Protein AF-A0A7T0KH48-F1 (afdb_monomer)

Radius of gyration: 14.58 Å; Cα contacts (8 Å, |Δi|>4): 251; chains: 1; bounding box: 39×32×38 Å

Nearest PDB structures (foldseek):
  9bln-assembly1_U  TM=6.877E-01  e=5.814E-01  Homo sapiens
  3ogd-assembly1_A  TM=6.065E-01  e=1.983E+00  Escherichia coli K-12
  3oh6-assembly1_A  TM=6.089E-01  e=3.046E+00  Escherichia coli K-12
  4bp9-assembly6_F  TM=4.667E-01  e=2.242E+00  Trypanosoma brucei
  8fr7-assembly1_B  TM=3.373E-01  e=5.291E+00  Human coronavirus NL63

Mean predicted aligned error: 4.51 Å

InterPro domains:
  IPR029501 Bacterial EndoU nuclease [PF14436] (37-126)

Organism: NCBI:txid2709394

Structure (mmCIF, N/CA/C/O backbone):
data_AF-A0A7T0KH48-F1
#
_entry.id   AF-A0A7T0KH48-F1
#
loop_
_atom_site.group_PDB
_atom_site.id
_atom_site.type_symbol
_atom_site.label_atom_id
_atom_site.label_alt_id
_atom_site.label_comp_id
_atom_site.label_asym_id
_atom_site.label_entity_id
_atom_site.label_seq_id
_atom_site.pdbx_PDB_ins_code
_atom_site.Cartn_x
_atom_site.Cartn_y
_atom_site.Cartn_z
_atom_site.occupancy
_atom_site.B_iso_or_equiv
_atom_site.auth_seq_id
_atom_site.auth_comp_id
_atom_site.auth_asym_id
_atom_site.auth_atom_id
_atom_site.pdbx_PDB_model_num
ATOM 1 N N . MET A 1 1 ? 7.699 -14.184 7.022 1.00 70.94 1 MET A N 1
ATOM 2 C CA . MET A 1 1 ? 7.975 -13.265 5.901 1.00 70.94 1 MET A CA 1
ATOM 3 C C . MET A 1 1 ? 6.660 -12.992 5.192 1.00 70.94 1 MET A C 1
ATOM 5 O O . MET A 1 1 ? 5.878 -13.929 5.120 1.00 70.94 1 MET A O 1
ATOM 9 N N . PRO A 1 2 ? 6.383 -11.754 4.750 1.00 86.38 2 PRO A N 1
ATOM 10 C CA . PRO A 1 2 ? 5.190 -11.443 3.970 1.00 86.38 2 PRO A CA 1
ATOM 11 C C . PRO A 1 2 ? 5.234 -12.161 2.618 1.00 86.38 2 PRO A C 1
ATOM 13 O O . PRO A 1 2 ? 6.210 -12.034 1.877 1.00 86.38 2 PRO A O 1
ATOM 16 N N . GLU A 1 3 ? 4.170 -12.892 2.313 1.00 91.75 3 GLU A N 1
ATOM 17 C CA . GLU A 1 3 ? 3.976 -13.641 1.074 1.00 91.75 3 GLU A CA 1
ATOM 18 C C . GLU A 1 3 ? 2.523 -13.484 0.632 1.00 91.75 3 GLU A C 1
ATOM 20 O O . GLU A 1 3 ? 1.636 -13.327 1.470 1.00 91.75 3 GLU A O 1
ATOM 25 N N . TYR A 1 4 ? 2.302 -13.503 -0.679 1.00 93.19 4 TYR A N 1
ATOM 26 C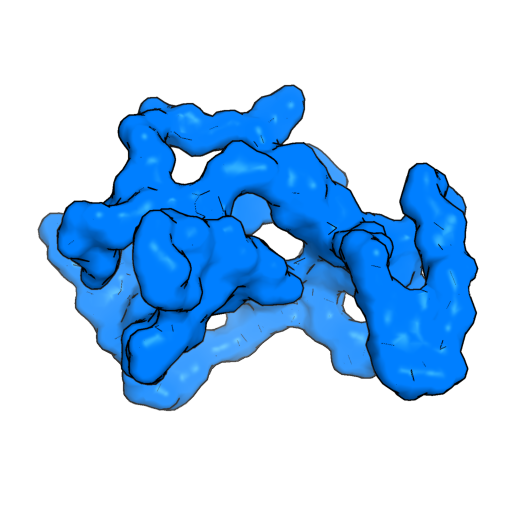 CA . TYR A 1 4 ? 0.962 -13.554 -1.251 1.00 93.19 4 TYR A CA 1
ATOM 27 C C . TYR A 1 4 ? 0.358 -14.945 -1.043 1.00 93.19 4 TYR A C 1
ATOM 29 O O . TYR A 1 4 ? 1.058 -15.947 -1.195 1.00 93.19 4 TYR A O 1
ATOM 37 N N . ALA A 1 5 ? -0.933 -15.010 -0.727 1.00 91.56 5 ALA A N 1
ATOM 38 C CA . ALA A 1 5 ? -1.682 -16.264 -0.734 1.00 91.56 5 ALA A CA 1
ATOM 39 C C . ALA A 1 5 ? -2.039 -16.717 -2.163 1.00 91.56 5 ALA A C 1
ATOM 41 O O . ALA A 1 5 ? -2.197 -17.913 -2.415 1.00 91.56 5 ALA A O 1
ATOM 42 N N . GLY A 1 6 ? -2.197 -15.765 -3.087 1.00 89.88 6 GLY A N 1
ATOM 43 C CA . GLY A 1 6 ? -2.491 -15.995 -4.497 1.00 89.88 6 GLY A CA 1
ATOM 44 C C . GLY A 1 6 ? -1.248 -16.193 -5.369 1.00 89.88 6 GLY A C 1
ATOM 45 O O . GLY A 1 6 ? -0.132 -16.403 -4.903 1.00 89.88 6 GLY A O 1
ATOM 46 N N . ASP A 1 7 ? -1.439 -16.090 -6.683 1.00 90.81 7 ASP A N 1
ATOM 47 C CA . ASP A 1 7 ? -0.383 -16.271 -7.691 1.00 90.81 7 ASP A CA 1
ATOM 48 C C . ASP A 1 7 ? 0.490 -15.018 -7.920 1.00 90.81 7 ASP A C 1
ATOM 50 O O . ASP A 1 7 ? 1.370 -15.003 -8.785 1.00 90.81 7 ASP A O 1
ATOM 54 N N . GLY A 1 8 ? 0.257 -13.955 -7.144 1.00 91.94 8 GLY A N 1
ATOM 55 C CA . GLY A 1 8 ? 0.950 -12.676 -7.277 1.00 91.94 8 GLY A CA 1
ATOM 56 C C . GLY A 1 8 ? 0.489 -11.834 -8.471 1.00 91.94 8 GLY A C 1
ATOM 57 O O . GLY A 1 8 ? 1.238 -10.953 -8.907 1.00 91.94 8 GLY A O 1
ATOM 58 N N . THR A 1 9 ? -0.709 -12.078 -9.008 1.00 94.06 9 THR A N 1
ATOM 59 C CA . THR A 1 9 ? -1.356 -11.229 -10.020 1.00 94.06 9 THR A CA 1
ATOM 60 C C . THR A 1 9 ? -2.473 -10.374 -9.422 1.00 94.06 9 THR A C 1
ATOM 62 O O . THR A 1 9 ? -3.047 -10.689 -8.381 1.00 94.06 9 THR A O 1
ATOM 65 N N . SER A 1 10 ? -2.748 -9.224 -10.042 1.00 93.75 10 SER A N 1
ATOM 66 C CA . SER A 1 10 ? -3.768 -8.301 -9.549 1.00 93.75 10 SER A CA 1
ATOM 67 C C . SER A 1 10 ? -5.177 -8.759 -9.928 1.00 93.75 10 SER A C 1
ATOM 69 O O . SER A 1 10 ? -5.466 -8.987 -11.102 1.00 93.75 10 SER A O 1
ATOM 71 N N . LYS A 1 11 ? -6.088 -8.782 -8.947 1.00 94.94 11 LYS A N 1
ATOM 72 C CA . LYS A 1 11 ? -7.521 -9.044 -9.176 1.00 94.94 11 LYS A CA 1
ATOM 73 C C . LYS A 1 11 ? -8.251 -7.907 -9.895 1.00 94.94 11 LYS A C 1
ATOM 75 O O . LYS A 1 11 ? -9.142 -8.147 -10.701 1.00 94.94 11 LYS A O 1
ATOM 80 N N . VAL A 1 12 ? -7.847 -6.664 -9.634 1.00 95.81 12 VAL A N 1
ATOM 81 C CA . VAL A 1 12 ? -8.478 -5.450 -10.193 1.00 95.81 12 VAL A CA 1
ATOM 82 C C . VAL A 1 12 ? -7.822 -4.959 -11.483 1.00 95.81 12 VAL A C 1
ATOM 84 O O . VAL A 1 12 ? -8.417 -4.168 -12.213 1.00 95.81 12 VAL A O 1
ATOM 87 N N . PHE A 1 13 ? -6.615 -5.441 -11.793 1.00 93.69 13 PHE A N 1
ATOM 88 C CA . PHE A 1 13 ? -5.910 -5.163 -13.046 1.00 93.69 13 PHE A CA 1
ATOM 89 C C . PHE A 1 13 ? -5.518 -6.486 -13.722 1.00 93.69 13 PHE A C 1
ATOM 91 O O . PHE A 1 13 ? -4.381 -6.940 -13.572 1.00 93.69 13 PHE A O 1
ATOM 98 N N . PRO A 1 14 ? -6.451 -7.133 -14.447 1.00 88.88 14 PRO A N 1
ATOM 99 C CA . PRO A 1 14 ? -6.237 -8.471 -14.986 1.00 88.88 14 PRO A CA 1
ATOM 100 C C . PRO A 1 14 ? -4.966 -8.581 -15.835 1.00 88.88 14 PRO A C 1
ATOM 102 O O . PRO A 1 14 ? -4.739 -7.789 -16.751 1.00 88.88 14 PRO A O 1
ATOM 105 N N . GLY A 1 15 ? -4.140 -9.585 -15.532 1.00 89.69 15 GLY A N 1
ATOM 106 C CA . GLY A 1 15 ? -2.871 -9.843 -16.221 1.00 89.69 15 GLY A CA 1
ATOM 107 C C . GLY A 1 15 ? -1.695 -8.975 -15.761 1.00 89.69 15 GLY A C 1
ATOM 108 O O . GLY A 1 15 ? -0.569 -9.205 -16.204 1.00 89.69 15 GLY A O 1
ATOM 109 N N . GLU A 1 16 ? -1.910 -8.007 -14.864 1.00 93.00 16 GLU A N 1
ATOM 110 C CA . GLU A 1 16 ? -0.819 -7.233 -14.277 1.00 93.00 16 GLU A CA 1
ATOM 111 C C . GLU A 1 16 ? -0.235 -7.946 -13.042 1.00 93.00 16 GLU A C 1
ATOM 113 O O . GLU A 1 16 ? -0.982 -8.380 -12.160 1.00 93.00 16 GLU A O 1
ATOM 118 N N . PRO A 1 17 ? 1.102 -8.066 -12.935 1.00 94.25 17 PRO A N 1
ATOM 119 C CA . PRO A 1 17 ? 1.736 -8.614 -11.743 1.00 94.25 17 PRO A CA 1
ATOM 120 C C . PRO A 1 17 ? 1.660 -7.637 -10.561 1.00 94.25 17 PRO A C 1
ATOM 122 O O . PRO A 1 17 ? 1.691 -6.417 -10.733 1.00 94.25 17 PRO A O 1
ATOM 125 N N . LEU A 1 18 ? 1.650 -8.178 -9.346 1.00 95.44 18 LEU A N 1
ATOM 126 C CA . LEU A 1 18 ? 1.824 -7.425 -8.105 1.00 95.44 18 LEU A CA 1
ATOM 127 C C . LEU A 1 18 ? 3.320 -7.223 -7.772 1.00 95.44 18 LEU A C 1
ATOM 129 O O . LEU A 1 18 ? 4.196 -7.885 -8.348 1.00 95.44 18 LEU A O 1
ATOM 133 N N . PRO A 1 19 ? 3.667 -6.304 -6.845 1.00 94.69 19 PRO A N 1
ATOM 134 C CA . PRO A 1 19 ? 5.041 -6.152 -6.369 1.00 94.69 19 PRO A CA 1
ATOM 135 C C . PRO A 1 19 ? 5.599 -7.471 -5.813 1.00 94.69 19 PRO A C 1
ATOM 137 O O . PRO A 1 19 ? 5.034 -8.026 -4.879 1.00 94.69 19 PRO A O 1
ATOM 140 N N . LYS A 1 20 ? 6.719 -7.960 -6.362 1.00 92.69 20 LYS A N 1
ATOM 141 C CA . LYS A 1 20 ? 7.286 -9.276 -5.998 1.00 92.69 20 LYS A CA 1
ATOM 142 C C . LYS A 1 20 ? 8.106 -9.276 -4.704 1.00 92.69 20 LYS A C 1
ATOM 144 O O . LYS A 1 20 ? 8.139 -10.274 -3.999 1.00 92.69 20 LYS A O 1
ATOM 149 N N . ASP A 1 21 ? 8.794 -8.175 -4.406 1.00 92.12 21 ASP A N 1
ATOM 150 C CA . ASP A 1 21 ? 9.658 -8.066 -3.224 1.00 92.12 21 ASP A CA 1
ATOM 151 C C . ASP A 1 21 ? 8.876 -7.488 -2.037 1.00 92.12 21 ASP A C 1
ATOM 153 O O . ASP A 1 21 ? 8.933 -6.291 -1.731 1.00 92.12 21 ASP A O 1
ATOM 157 N N . LEU A 1 22 ? 8.082 -8.353 -1.403 1.00 93.44 22 LEU A N 1
ATOM 158 C CA . LEU A 1 22 ? 7.217 -7.980 -0.285 1.00 93.44 22 LEU A CA 1
ATOM 159 C C . LEU A 1 22 ? 7.994 -7.633 0.983 1.00 93.44 22 LEU A C 1
ATOM 161 O O . LEU A 1 22 ? 7.618 -6.695 1.681 1.00 93.44 22 LEU A O 1
ATOM 165 N N . ASN A 1 23 ? 9.106 -8.320 1.256 1.00 91.62 23 ASN A N 1
ATOM 166 C CA . ASN A 1 23 ? 10.003 -7.964 2.359 1.00 91.62 23 ASN A CA 1
ATOM 167 C C . ASN A 1 23 ? 10.422 -6.503 2.265 1.00 91.62 23 ASN A C 1
ATOM 169 O O . ASN A 1 23 ? 10.344 -5.751 3.235 1.00 91.62 23 ASN A O 1
ATOM 173 N N . ARG A 1 24 ? 10.844 -6.094 1.070 1.00 88.81 24 ARG A N 1
ATOM 174 C CA . ARG A 1 24 ? 11.271 -4.732 0.805 1.00 88.81 24 ARG A CA 1
ATOM 175 C C . ARG A 1 24 ? 10.120 -3.737 0.851 1.00 88.81 24 ARG A C 1
ATOM 177 O O . ARG A 1 24 ? 10.300 -2.645 1.388 1.00 88.81 24 ARG A O 1
ATOM 184 N N . ALA A 1 25 ? 8.955 -4.091 0.309 1.00 92.06 25 ALA A N 1
ATOM 185 C CA . ALA A 1 25 ? 7.756 -3.261 0.396 1.00 92.06 25 ALA A CA 1
ATOM 186 C C . ALA A 1 25 ? 7.373 -3.001 1.861 1.00 92.06 25 ALA A C 1
ATOM 188 O O . ALA A 1 25 ? 7.233 -1.853 2.280 1.00 92.06 25 ALA A O 1
ATOM 189 N N . VAL A 1 26 ? 7.305 -4.057 2.671 1.00 92.62 26 VAL A N 1
ATOM 190 C CA . VAL A 1 26 ? 7.000 -3.968 4.100 1.00 92.62 26 VAL A CA 1
ATOM 191 C C . VAL A 1 26 ? 8.091 -3.208 4.847 1.00 92.62 26 VAL A C 1
ATOM 193 O O . VAL A 1 26 ? 7.771 -2.326 5.634 1.00 92.62 26 VAL A O 1
ATOM 196 N N . ALA A 1 27 ? 9.374 -3.439 4.566 1.00 90.25 27 ALA A N 1
ATOM 197 C CA . ALA A 1 27 ? 10.453 -2.681 5.198 1.00 90.25 27 ALA A CA 1
ATOM 198 C C . ALA A 1 27 ? 10.424 -1.184 4.832 1.00 90.25 27 ALA A C 1
ATOM 200 O O . ALA A 1 27 ? 10.736 -0.334 5.668 1.00 90.25 27 ALA A O 1
ATOM 201 N N . HIS A 1 28 ? 9.992 -0.828 3.617 1.00 90.19 28 HIS A N 1
ATOM 202 C CA . HIS A 1 28 ? 9.729 0.565 3.252 1.00 90.19 28 HIS A CA 1
ATOM 203 C C . HIS A 1 28 ? 8.618 1.162 4.118 1.00 90.19 28 HIS A C 1
ATOM 205 O O . HIS A 1 28 ? 8.740 2.283 4.609 1.00 90.19 28 HIS A O 1
ATOM 211 N N . VAL A 1 29 ? 7.534 0.415 4.318 1.00 92.38 29 VAL A N 1
ATOM 212 C CA . VAL A 1 29 ? 6.397 0.854 5.131 1.00 92.38 29 VAL A CA 1
ATOM 213 C C . VAL A 1 29 ? 6.778 0.945 6.604 1.00 92.38 29 VAL A C 1
ATOM 215 O O . VAL A 1 29 ? 6.427 1.921 7.255 1.00 92.38 29 VAL A O 1
ATOM 218 N N . LEU A 1 30 ? 7.526 -0.018 7.134 1.00 91.75 30 LEU A N 1
ATOM 219 C CA . LEU A 1 30 ? 7.875 -0.064 8.549 1.00 91.75 30 LEU A CA 1
ATOM 220 C C . LEU A 1 30 ? 8.985 0.928 8.903 1.00 91.75 30 LEU A C 1
ATOM 222 O O . LEU A 1 30 ? 8.868 1.724 9.830 1.00 91.75 30 LEU A O 1
ATOM 226 N N . TYR A 1 31 ? 10.052 0.928 8.117 1.00 89.06 31 TYR A N 1
ATOM 227 C CA . TYR A 1 31 ? 11.306 1.580 8.482 1.00 89.06 31 TYR A CA 1
ATOM 228 C C . TYR A 1 31 ? 11.709 2.681 7.493 1.00 89.06 31 TYR A C 1
ATOM 230 O O . TYR A 1 31 ? 12.708 3.365 7.680 1.00 89.06 31 TYR A O 1
ATOM 238 N N . GLY A 1 32 ? 10.935 2.913 6.431 1.00 86.94 32 GLY A N 1
ATOM 239 C CA . GLY A 1 32 ? 11.251 3.951 5.446 1.00 86.94 32 GLY A CA 1
ATOM 240 C C . GLY A 1 32 ? 12.442 3.597 4.555 1.00 86.94 32 GLY A C 1
ATOM 241 O O . GLY A 1 32 ? 13.056 4.493 3.971 1.00 86.94 32 GLY A O 1
ATOM 242 N N . TRP A 1 33 ? 12.793 2.311 4.451 1.00 87.00 33 TRP A N 1
ATOM 243 C CA . TRP A 1 33 ? 13.927 1.854 3.651 1.00 87.00 33 TRP A CA 1
ATOM 244 C C . TRP A 1 33 ? 13.742 2.185 2.166 1.00 87.00 33 TRP A C 1
ATOM 246 O O . TRP A 1 33 ? 12.733 1.861 1.534 1.00 87.00 33 TRP A O 1
ATOM 256 N N . ARG A 1 34 ? 14.752 2.839 1.590 1.00 76.19 34 ARG A N 1
ATOM 257 C CA . ARG A 1 34 ? 14.806 3.230 0.176 1.00 76.19 34 ARG A CA 1
ATOM 258 C C . ARG A 1 34 ? 16.107 2.750 -0.449 1.00 76.19 34 ARG A C 1
ATOM 260 O O . ARG A 1 34 ? 17.150 2.815 0.194 1.00 76.19 34 ARG A O 1
ATOM 267 N N . ASP A 1 35 ? 16.026 2.317 -1.708 1.00 68.19 35 ASP A N 1
ATOM 268 C CA . ASP A 1 35 ? 17.196 1.992 -2.546 1.00 68.19 35 ASP A CA 1
ATOM 269 C C . ASP A 1 35 ? 18.006 3.211 -2.934 1.00 68.19 35 ASP A C 1
ATOM 271 O O . ASP A 1 35 ? 19.132 3.095 -3.389 1.00 68.19 35 ASP A O 1
ATOM 275 N N . THR A 1 36 ? 17.398 4.385 -2.894 1.00 71.25 36 THR A N 1
ATOM 276 C CA . THR A 1 36 ? 18.062 5.610 -3.295 1.00 71.25 36 THR A CA 1
ATOM 277 C C . THR A 1 36 ? 17.505 6.721 -2.426 1.00 71.25 36 THR A C 1
ATOM 279 O O . THR A 1 36 ? 16.278 6.823 -2.276 1.00 71.25 36 THR A O 1
ATOM 282 N N . PRO A 1 37 ? 18.366 7.542 -1.811 1.00 71.62 37 PRO A N 1
ATOM 283 C CA . PRO A 1 37 ? 17.904 8.714 -1.100 1.00 71.62 37 PRO A CA 1
ATOM 284 C C . PRO A 1 37 ? 17.190 9.652 -2.075 1.00 71.62 37 PRO A C 1
ATOM 286 O O . PRO A 1 37 ? 17.403 9.628 -3.289 1.00 71.62 37 PRO A O 1
ATOM 289 N N . LEU A 1 38 ? 16.332 10.513 -1.534 1.00 70.62 38 LEU A N 1
ATOM 290 C CA . LEU A 1 38 ? 15.816 11.628 -2.324 1.00 70.62 38 LEU A CA 1
ATOM 291 C C . LEU A 1 38 ? 16.983 12.512 -2.776 1.00 70.62 38 LEU A C 1
ATOM 293 O O . LEU A 1 38 ? 18.040 12.526 -2.148 1.00 70.62 38 LEU A O 1
ATOM 297 N N . LYS A 1 39 ? 16.790 13.278 -3.851 1.00 74.81 39 LYS A N 1
ATOM 298 C CA . LYS A 1 39 ? 17.798 14.229 -4.333 1.00 74.81 39 LYS A CA 1
ATOM 299 C C . LYS A 1 39 ? 18.202 15.185 -3.198 1.00 74.81 39 LYS A C 1
ATOM 301 O O . LYS A 1 39 ? 17.352 15.903 -2.681 1.00 74.81 39 LYS A O 1
ATOM 306 N N . GLY A 1 40 ? 19.482 15.167 -2.814 1.00 75.62 40 GLY A N 1
ATOM 307 C CA . GLY A 1 40 ? 20.021 15.951 -1.690 1.00 75.62 40 GLY A CA 1
ATOM 308 C C . GLY A 1 40 ? 19.779 15.355 -0.295 1.00 75.62 40 GLY A C 1
ATOM 309 O O . GLY A 1 40 ? 20.130 15.977 0.701 1.00 75.62 40 GLY A O 1
ATOM 310 N N . GLY A 1 41 ? 19.179 14.167 -0.208 1.00 72.69 41 GLY A N 1
ATOM 311 C CA . GLY A 1 41 ? 18.975 13.436 1.036 1.00 72.69 41 GLY A CA 1
ATOM 312 C C . GLY A 1 41 ? 20.176 12.570 1.409 1.00 72.69 41 GLY A C 1
ATOM 313 O O . GLY A 1 41 ? 20.935 12.120 0.551 1.00 72.69 41 GLY A O 1
ATOM 314 N N . MET A 1 42 ? 20.317 12.300 2.703 1.00 74.00 42 MET A N 1
ATOM 315 C CA . MET A 1 42 ? 21.295 11.339 3.202 1.00 74.00 42 MET A CA 1
ATOM 316 C C . MET A 1 42 ? 20.797 9.906 3.024 1.00 74.00 42 MET A C 1
ATOM 318 O O . MET A 1 42 ? 19.601 9.624 3.134 1.00 74.00 42 MET A O 1
ATOM 322 N N . TRP A 1 43 ? 21.737 8.992 2.797 1.00 74.44 43 TRP A N 1
ATOM 323 C CA . TRP A 1 43 ? 21.487 7.567 2.953 1.00 74.44 43 TRP A CA 1
ATOM 324 C C . TRP A 1 43 ? 21.140 7.273 4.410 1.00 74.44 43 TRP A C 1
ATOM 326 O O . TRP A 1 43 ? 21.923 7.560 5.314 1.00 74.44 43 TRP A O 1
ATOM 336 N N . VAL A 1 44 ? 19.953 6.717 4.628 1.00 73.00 44 VAL A N 1
ATOM 337 C CA . VAL A 1 44 ? 19.522 6.244 5.944 1.00 73.00 44 VAL A CA 1
ATOM 338 C C . VAL A 1 44 ? 19.927 4.785 6.062 1.00 73.00 44 VAL A C 1
ATOM 340 O O . VAL A 1 44 ? 19.731 4.005 5.128 1.00 73.00 44 VAL A O 1
ATOM 343 N N . LYS A 1 45 ? 20.501 4.419 7.207 1.00 76.50 45 LYS A N 1
ATOM 344 C CA . LYS A 1 45 ? 20.875 3.039 7.496 1.00 76.50 45 LYS A CA 1
ATOM 345 C C . LYS A 1 45 ? 19.623 2.157 7.469 1.00 76.50 45 LYS A C 1
ATOM 347 O O . LYS A 1 45 ? 18.599 2.499 8.055 1.00 76.50 45 LYS A O 1
ATOM 352 N N . HIS A 1 46 ? 19.700 1.014 6.792 1.00 79.81 46 HIS A N 1
ATOM 353 C CA . HIS A 1 46 ? 18.633 0.012 6.822 1.00 79.81 46 HIS A CA 1
ATOM 354 C C . HIS A 1 46 ? 18.726 -0.798 8.119 1.00 79.81 46 HIS A C 1
ATOM 356 O O . HIS A 1 46 ? 19.215 -1.923 8.138 1.00 79.81 46 HIS A O 1
ATOM 362 N N . SER A 1 47 ? 18.322 -0.188 9.229 1.00 74.25 47 SER A N 1
ATOM 363 C CA . SER A 1 47 ? 18.243 -0.839 10.537 1.00 74.25 47 SER A CA 1
ATOM 364 C C . SER A 1 47 ? 16.970 -0.437 11.278 1.00 74.25 47 SER A C 1
ATOM 366 O O . SER A 1 47 ? 16.342 0.571 10.957 1.00 74.25 47 SER A O 1
ATOM 368 N N . GLU A 1 48 ? 16.554 -1.261 12.240 1.00 70.75 48 GLU A N 1
ATOM 369 C CA . GLU A 1 48 ? 15.263 -1.124 12.933 1.00 70.75 48 GLU A CA 1
ATOM 370 C C . GLU A 1 48 ? 15.128 0.147 13.787 1.00 70.75 48 GLU A C 1
ATOM 372 O O . GLU A 1 48 ? 14.016 0.567 14.109 1.00 70.75 48 GLU A O 1
ATOM 377 N N . ASP A 1 49 ? 16.249 0.759 14.162 1.00 78.81 49 ASP A N 1
ATOM 378 C CA . ASP A 1 49 ? 16.326 2.044 14.864 1.00 78.81 49 ASP A CA 1
ATOM 379 C C . ASP A 1 49 ? 15.968 3.227 13.952 1.00 78.81 49 ASP A C 1
ATOM 381 O O . ASP A 1 49 ? 15.472 4.254 14.418 1.00 78.81 49 ASP A O 1
ATOM 385 N N . SER A 1 50 ? 16.141 3.069 12.640 1.00 72.31 50 SER A N 1
ATOM 386 C CA . SER A 1 50 ? 15.776 4.060 11.631 1.00 72.31 50 SER A CA 1
ATOM 387 C C . SER A 1 50 ? 14.291 3.931 11.286 1.00 72.31 50 SER A C 1
ATOM 389 O O . SER A 1 50 ? 13.920 3.520 10.192 1.00 72.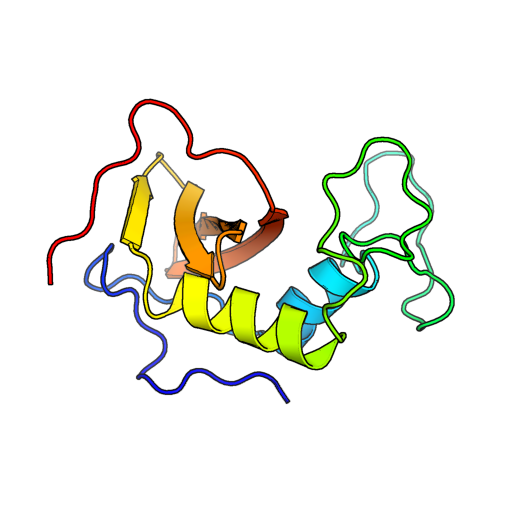31 50 SER A O 1
ATOM 391 N N . ARG A 1 51 ? 13.405 4.254 12.236 1.00 80.38 51 ARG A N 1
ATOM 392 C CA . ARG A 1 51 ? 11.941 4.191 12.054 1.00 80.38 51 ARG A CA 1
ATOM 393 C C . ARG A 1 51 ? 11.433 5.421 11.306 1.00 80.38 51 ARG A C 1
ATOM 395 O O . ARG A 1 51 ? 10.887 6.346 11.898 1.00 80.38 51 ARG A O 1
ATOM 402 N N . MET A 1 52 ? 11.646 5.454 9.993 1.00 86.06 52 MET A N 1
ATOM 403 C CA . MET A 1 52 ? 11.275 6.591 9.132 1.00 86.06 52 MET A CA 1
ATOM 404 C C . MET A 1 52 ? 10.067 6.303 8.224 1.00 86.06 52 MET A C 1
ATOM 406 O O . MET A 1 52 ? 9.744 7.112 7.346 1.00 86.06 52 MET A O 1
ATOM 410 N N . GLY A 1 53 ? 9.416 5.152 8.416 1.00 88.25 53 GLY A N 1
ATOM 411 C CA . GLY A 1 53 ? 8.286 4.673 7.622 1.00 88.25 53 GLY A CA 1
ATOM 412 C C . GLY A 1 53 ? 6.937 5.289 8.010 1.00 88.25 53 GLY A C 1
ATOM 413 O O . GLY A 1 53 ? 6.851 6.428 8.472 1.00 88.25 53 GLY A O 1
ATOM 414 N N . HIS A 1 54 ? 5.875 4.520 7.811 1.00 91.88 54 HIS A N 1
ATOM 415 C CA . HIS A 1 54 ? 4.484 4.824 8.142 1.00 91.88 54 HIS A CA 1
ATOM 416 C C . HIS A 1 54 ? 4.002 4.110 9.413 1.00 91.88 54 HIS A C 1
ATOM 418 O O . HIS A 1 54 ? 2.822 4.173 9.750 1.00 91.88 54 HIS A O 1
ATOM 424 N N . THR A 1 55 ? 4.883 3.443 10.156 1.00 92.12 55 THR A N 1
ATOM 425 C CA . THR A 1 55 ? 4.539 2.896 11.473 1.00 92.12 55 THR A CA 1
ATOM 426 C C . THR A 1 55 ? 4.130 3.987 12.451 1.00 92.12 55 THR A C 1
ATOM 428 O O . THR A 1 55 ? 4.503 5.159 12.321 1.00 92.12 55 THR A O 1
ATOM 431 N N . TRP A 1 56 ? 3.368 3.597 13.473 1.00 89.62 56 TRP A N 1
ATOM 432 C CA . TRP A 1 56 ? 2.923 4.510 14.526 1.00 89.62 56 TRP A CA 1
ATOM 433 C C . TRP A 1 56 ? 4.099 5.186 15.256 1.00 89.62 56 TRP A C 1
ATOM 435 O O . TRP A 1 56 ? 4.001 6.347 15.656 1.00 89.62 56 TRP A O 1
ATOM 445 N N . ASP A 1 57 ? 5.224 4.484 15.384 1.00 88.44 57 ASP A N 1
ATOM 446 C CA . ASP A 1 57 ? 6.453 4.924 16.048 1.00 88.44 57 ASP A CA 1
ATOM 447 C C . ASP A 1 57 ? 7.426 5.671 15.119 1.00 88.44 57 ASP A C 1
ATOM 449 O O . ASP A 1 57 ? 8.524 6.035 15.542 1.00 88.44 57 ASP A O 1
ATOM 453 N N . SER A 1 58 ? 7.026 5.940 13.871 1.00 86.81 58 SER A N 1
ATOM 454 C CA . SER A 1 58 ? 7.862 6.651 12.908 1.00 86.81 58 SER A CA 1
ATOM 455 C C . SER A 1 58 ? 8.213 8.069 13.372 1.00 86.81 58 SER A C 1
ATOM 457 O O . SER A 1 58 ? 7.355 8.811 13.865 1.00 86.81 58 SER A O 1
ATOM 459 N N . GLN A 1 59 ? 9.459 8.486 13.145 1.00 85.31 59 GLN A N 1
ATOM 460 C CA . GLN A 1 59 ? 9.974 9.826 13.457 1.00 85.31 59 GLN A CA 1
ATOM 461 C C . GLN A 1 59 ? 9.628 10.875 12.387 1.00 85.31 59 GLN A C 1
ATOM 463 O O . GLN A 1 59 ? 9.847 12.072 12.582 1.00 85.31 59 GLN A O 1
ATOM 468 N N . ARG A 1 60 ? 9.056 10.464 11.248 1.00 84.44 60 ARG A N 1
ATOM 469 C CA . ARG A 1 60 ? 8.723 11.381 10.156 1.00 84.44 60 ARG A CA 1
ATOM 470 C C . ARG A 1 60 ? 7.493 12.225 10.504 1.00 84.44 60 ARG A C 1
ATOM 472 O O . ARG A 1 60 ? 6.361 11.737 10.525 1.00 84.44 60 ARG A O 1
ATOM 479 N N . ALA A 1 61 ? 7.711 13.516 10.750 1.00 78.12 61 ALA A N 1
ATOM 480 C CA . ALA A 1 61 ? 6.633 14.465 11.013 1.00 78.12 61 ALA A CA 1
ATOM 481 C C . ALA A 1 61 ? 5.647 14.536 9.832 1.00 78.12 61 ALA A C 1
ATOM 483 O O . ALA A 1 61 ? 6.057 14.538 8.669 1.00 78.12 61 ALA A O 1
ATOM 484 N N . LYS A 1 62 ? 4.348 14.631 10.146 1.00 81.06 62 LYS A N 1
ATOM 485 C CA . LYS A 1 62 ? 3.236 14.751 9.181 1.00 81.06 62 LYS A CA 1
ATOM 486 C C . LYS A 1 62 ? 3.058 13.564 8.218 1.00 81.06 62 LYS A C 1
ATOM 488 O O . LYS A 1 62 ? 2.334 13.690 7.237 1.00 81.06 62 LYS A O 1
ATOM 493 N N . ALA A 1 63 ? 3.700 12.423 8.467 1.00 84.81 63 ALA A N 1
ATOM 494 C CA . ALA A 1 63 ? 3.369 11.196 7.752 1.00 84.81 63 ALA A CA 1
ATOM 495 C C . ALA A 1 63 ? 2.016 10.652 8.238 1.00 84.81 63 ALA A C 1
ATOM 497 O O . ALA A 1 63 ? 1.734 10.702 9.436 1.00 84.81 63 ALA A O 1
ATOM 498 N N . SER A 1 64 ? 1.213 10.094 7.331 1.00 92.50 64 SER A N 1
ATOM 499 C CA . SER A 1 64 ? 0.094 9.230 7.716 1.00 92.50 64 SER A CA 1
ATOM 500 C C . SER A 1 64 ? 0.652 7.969 8.364 1.00 92.50 64 SER A C 1
ATOM 502 O O . SER A 1 64 ? 1.525 7.325 7.775 1.00 92.50 64 SER A O 1
ATOM 504 N N . LYS A 1 65 ? 0.186 7.642 9.571 1.00 94.44 65 LYS A N 1
ATOM 505 C CA . LYS A 1 65 ? 0.711 6.530 10.366 1.00 94.44 65 LYS A CA 1
ATOM 506 C C . LYS A 1 65 ? -0.357 5.484 10.634 1.00 94.44 65 LYS A C 1
ATOM 508 O O . LYS A 1 65 ? -1.510 5.840 10.859 1.00 94.44 65 LYS A O 1
ATOM 513 N N . PHE A 1 66 ? 0.052 4.219 10.665 1.00 96.06 66 PHE A N 1
ATOM 514 C CA . PHE A 1 66 ? -0.791 3.116 11.126 1.00 96.06 66 PHE A CA 1
ATOM 515 C C . PHE A 1 66 ? -1.225 3.294 12.590 1.00 96.06 66 PHE A C 1
ATOM 517 O O . PHE A 1 66 ? -0.525 3.968 13.356 1.00 96.06 66 PHE A O 1
ATOM 524 N N . PRO A 1 67 ? -2.368 2.707 12.996 1.00 95.88 67 PRO A N 1
ATOM 525 C CA . PRO A 1 67 ? -2.813 2.739 14.383 1.00 95.88 67 PRO A CA 1
ATOM 526 C C . PRO A 1 67 ? -1.757 2.184 15.342 1.00 95.88 67 PRO A C 1
ATOM 528 O O . PRO A 1 67 ? -1.092 1.191 15.054 1.00 95.88 67 PRO A O 1
ATOM 531 N N . LYS A 1 68 ? -1.640 2.784 16.532 1.00 94.62 68 LYS A N 1
ATOM 532 C CA . LYS A 1 68 ? -0.692 2.326 17.565 1.00 94.62 68 LYS A CA 1
ATOM 533 C C . LYS A 1 68 ? -0.993 0.914 18.081 1.00 94.62 68 LYS A C 1
ATOM 535 O O . LYS A 1 68 ? -0.101 0.238 18.580 1.00 94.62 68 LYS A O 1
ATOM 540 N N . SER A 1 69 ? -2.244 0.475 17.965 1.00 95.38 69 SER A N 1
ATOM 541 C CA . SER A 1 69 ? -2.671 -0.882 18.310 1.00 95.38 69 SER A CA 1
ATOM 542 C C . SER A 1 69 ? -2.194 -1.941 17.311 1.00 95.38 69 SER A C 1
ATOM 544 O O . SER A 1 69 ? -2.274 -3.129 17.615 1.00 95.38 69 SER A O 1
ATOM 546 N N . TRP A 1 70 ? -1.715 -1.552 16.125 1.00 96.12 70 TRP A N 1
ATOM 547 C CA . TRP A 1 70 ? -1.241 -2.498 15.121 1.00 96.12 70 TRP A CA 1
ATOM 548 C C . TRP A 1 70 ? 0.227 -2.854 15.356 1.00 96.12 70 TRP A C 1
ATOM 550 O O . TRP A 1 70 ? 1.095 -1.986 15.459 1.00 96.12 70 TRP A O 1
ATOM 560 N N . SER A 1 71 ? 0.506 -4.157 15.415 1.00 95.06 71 SER A N 1
ATOM 561 C CA . SER A 1 71 ? 1.870 -4.682 15.407 1.00 95.06 71 SER A CA 1
ATOM 562 C C . SER A 1 71 ? 2.503 -4.533 14.019 1.00 95.06 71 SER A C 1
ATOM 564 O O . SER A 1 71 ? 1.805 -4.375 13.017 1.00 95.06 71 SER A O 1
ATOM 566 N N . ASN A 1 72 ? 3.830 -4.652 13.935 1.00 93.56 72 ASN A N 1
ATOM 567 C CA . ASN A 1 72 ? 4.532 -4.653 12.646 1.00 93.56 72 ASN A CA 1
ATOM 568 C C . ASN A 1 72 ? 4.020 -5.755 11.711 1.00 93.56 72 ASN A C 1
ATOM 570 O O . ASN A 1 72 ? 3.862 -5.509 10.520 1.00 93.56 72 ASN A O 1
ATOM 574 N N . GLN A 1 73 ? 3.721 -6.940 12.257 1.00 95.25 73 GLN A N 1
ATOM 575 C CA . GLN A 1 73 ? 3.154 -8.040 11.480 1.00 95.25 73 GLN A CA 1
ATOM 576 C C . GLN A 1 73 ? 1.774 -7.667 10.934 1.00 95.25 73 GLN A C 1
ATOM 578 O O . GLN A 1 73 ? 1.542 -7.810 9.745 1.00 95.25 73 GLN A O 1
ATOM 583 N N . LYS A 1 74 ? 0.907 -7.065 11.756 1.00 96.81 74 LYS A N 1
ATOM 584 C CA . LYS A 1 74 ? -0.415 -6.613 11.307 1.00 96.81 74 LYS A CA 1
ATOM 585 C C . LYS A 1 74 ? -0.338 -5.561 10.202 1.00 96.81 74 LYS A C 1
ATOM 587 O O . LYS A 1 74 ? -1.134 -5.590 9.272 1.00 96.81 74 LYS A O 1
ATOM 592 N N . ILE A 1 75 ? 0.623 -4.639 10.285 1.00 96.56 75 ILE A N 1
ATOM 593 C CA . ILE A 1 75 ? 0.877 -3.667 9.213 1.00 96.56 75 ILE A CA 1
ATOM 594 C C . ILE A 1 75 ? 1.332 -4.389 7.939 1.00 96.56 75 ILE A C 1
ATOM 596 O O . ILE A 1 75 ? 0.843 -4.070 6.860 1.00 96.56 75 ILE A O 1
ATOM 600 N N . ALA A 1 76 ? 2.248 -5.354 8.052 1.00 96.38 76 ALA A N 1
ATOM 601 C CA . ALA A 1 76 ? 2.718 -6.140 6.915 1.00 96.38 76 ALA A CA 1
ATOM 602 C C . ALA A 1 76 ? 1.565 -6.894 6.238 1.00 96.38 76 ALA A C 1
ATOM 604 O O . ALA A 1 76 ? 1.377 -6.753 5.031 1.00 96.38 76 ALA A O 1
ATOM 605 N N . ASP A 1 77 ? 0.763 -7.608 7.028 1.00 97.31 77 ASP A N 1
ATOM 606 C CA . ASP A 1 77 ? -0.395 -8.370 6.560 1.00 97.31 77 ASP A CA 1
ATOM 607 C C . ASP A 1 77 ? -1.406 -7.447 5.880 1.00 97.31 77 ASP A C 1
ATOM 609 O O . ASP A 1 77 ? -1.867 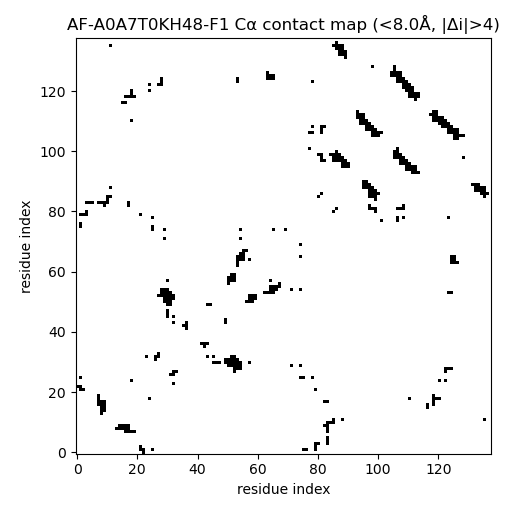-7.737 4.784 1.00 97.31 77 ASP A O 1
ATOM 613 N N . ALA A 1 78 ? -1.681 -6.279 6.467 1.00 97.88 78 ALA A N 1
ATOM 614 C CA . ALA A 1 78 ? -2.592 -5.303 5.885 1.00 97.88 78 ALA A CA 1
ATOM 615 C C . ALA A 1 78 ? -2.127 -4.781 4.516 1.00 97.88 78 ALA A C 1
ATOM 617 O O . ALA A 1 78 ? -2.948 -4.572 3.624 1.00 97.88 78 ALA A O 1
ATOM 618 N N . VAL A 1 79 ? -0.820 -4.570 4.326 1.00 97.69 79 VAL A N 1
ATOM 619 C CA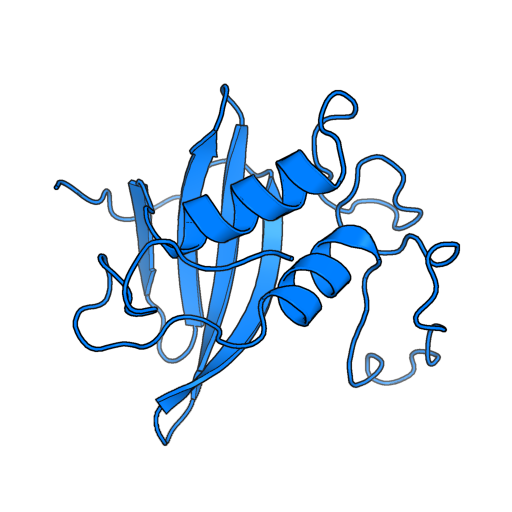 . VAL A 1 79 ? -0.264 -4.137 3.033 1.00 97.69 79 VAL A CA 1
ATOM 620 C C . VAL A 1 79 ? -0.405 -5.236 1.982 1.00 97.69 79 VAL A C 1
ATOM 622 O O . VAL A 1 79 ? -0.810 -4.941 0.859 1.00 97.69 79 VAL A O 1
ATOM 625 N N . VAL A 1 80 ? -0.085 -6.481 2.342 1.00 97.56 80 VAL A N 1
ATOM 626 C CA . VAL A 1 80 ? -0.206 -7.644 1.448 1.00 97.56 80 VAL A CA 1
ATOM 627 C C . VAL A 1 80 ? -1.667 -7.870 1.068 1.00 97.56 80 VAL A C 1
ATOM 629 O O . VAL A 1 80 ? -1.999 -7.900 -0.113 1.00 97.56 80 VAL A O 1
ATOM 632 N N .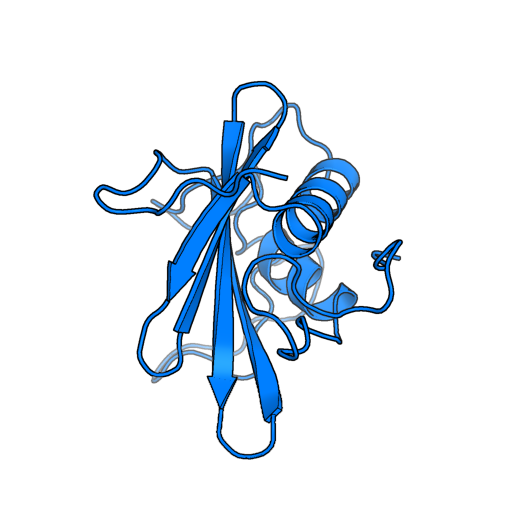 GLU A 1 81 ? -2.552 -7.899 2.058 1.00 97.25 81 GLU A N 1
ATOM 633 C CA . GLU A 1 81 ? -3.987 -8.103 1.877 1.00 97.25 81 GLU A CA 1
ATOM 634 C C . GLU A 1 81 ? -4.615 -7.002 1.009 1.00 97.25 81 GLU A C 1
ATOM 636 O O . GLU A 1 81 ? -5.463 -7.274 0.163 1.00 97.25 81 GLU A O 1
ATOM 641 N N . THR A 1 82 ? -4.156 -5.755 1.142 1.00 98.00 82 THR A N 1
ATOM 642 C CA . THR A 1 82 ? -4.615 -4.655 0.278 1.00 98.00 82 THR A CA 1
ATOM 643 C C . THR A 1 82 ? -4.133 -4.805 -1.171 1.00 98.00 82 THR A C 1
ATOM 645 O O . THR A 1 82 ? -4.812 -4.355 -2.090 1.00 98.00 82 THR A O 1
ATOM 648 N N . LEU A 1 83 ? -2.966 -5.412 -1.405 1.00 97.44 83 LEU A N 1
ATOM 649 C CA . LEU A 1 83 ? -2.465 -5.684 -2.756 1.00 97.44 83 LEU A CA 1
ATOM 650 C C . LEU A 1 83 ? -3.215 -6.843 -3.421 1.00 97.44 83 LEU A C 1
ATOM 652 O O . LEU A 1 83 ? -3.535 -6.747 -4.606 1.00 97.44 83 LEU A O 1
ATOM 656 N N . GLU A 1 84 ? -3.485 -7.914 -2.674 1.00 95.31 84 GLU A N 1
ATOM 657 C CA . GLU A 1 84 ? -4.138 -9.121 -3.195 1.00 95.31 84 GLU A CA 1
ATOM 658 C C . GLU A 1 84 ? -5.645 -8.971 -3.350 1.00 95.31 84 GLU A C 1
ATOM 660 O O . GLU A 1 84 ? -6.210 -9.407 -4.352 1.00 95.31 84 GLU A O 1
ATOM 665 N N . ASN A 1 85 ? -6.292 -8.361 -2.357 1.00 96.44 85 ASN A N 1
ATOM 666 C CA . ASN A 1 85 ? -7.743 -8.335 -2.216 1.00 96.44 85 ASN A CA 1
ATOM 667 C C . ASN A 1 85 ? -8.276 -6.895 -2.095 1.00 96.44 85 ASN A C 1
ATOM 669 O O . ASN A 1 85 ? -8.964 -6.569 -1.129 1.00 96.44 85 ASN A O 1
ATOM 673 N N . PRO A 1 86 ? -7.963 -5.979 -3.023 1.00 97.38 86 PRO A N 1
ATOM 674 C CA . PRO A 1 86 ? -8.423 -4.603 -2.902 1.00 97.38 86 PRO A CA 1
ATOM 675 C C . PRO A 1 86 ? -9.938 -4.475 -3.077 1.00 97.38 86 PRO A C 1
ATOM 677 O O . PRO A 1 86 ? -10.535 -5.098 -3.948 1.00 97.38 86 PRO A O 1
ATOM 680 N N . GLU A 1 87 ? -10.551 -3.601 -2.283 1.00 97.75 87 GLU A N 1
ATOM 681 C CA . GLU A 1 87 ? -11.973 -3.242 -2.399 1.00 97.75 87 GLU A CA 1
ATOM 682 C C . GLU A 1 87 ? -12.189 -2.054 -3.330 1.00 97.75 87 GLU A C 1
ATOM 684 O O . GLU A 1 87 ? -13.253 -1.906 -3.928 1.00 97.75 87 GLU A O 1
ATOM 689 N N . TYR A 1 88 ? -11.183 -1.189 -3.445 1.00 98.12 88 TYR A N 1
ATOM 690 C CA . TYR A 1 88 ? -11.212 -0.046 -4.341 1.00 98.12 88 TYR A CA 1
ATOM 691 C C . TYR A 1 88 ? -9.902 0.065 -5.093 1.00 98.12 88 TYR A C 1
ATOM 693 O O . TYR A 1 88 ? -8.838 -0.323 -4.603 1.00 98.12 88 TYR A O 1
ATOM 701 N N . PHE A 1 89 ? -9.959 0.650 -6.278 1.00 97.94 89 PHE A N 1
ATOM 702 C CA . PHE A 1 89 ? -8.786 0.815 -7.111 1.00 97.94 89 PHE A CA 1
ATOM 703 C C . PHE A 1 89 ? -8.888 2.048 -7.998 1.00 97.94 89 PHE A C 1
ATOM 705 O O . PHE A 1 89 ? -9.943 2.643 -8.199 1.00 97.94 89 PHE A O 1
ATOM 712 N N . LYS A 1 90 ? -7.731 2.480 -8.484 1.00 96.88 90 LYS A N 1
ATOM 713 C CA . LYS A 1 90 ? -7.596 3.581 -9.425 1.00 96.88 90 LYS A CA 1
ATOM 714 C C . LYS A 1 90 ? -6.355 3.353 -10.262 1.00 96.88 90 LYS A C 1
ATOM 716 O O . LYS A 1 90 ? -5.272 3.069 -9.742 1.00 96.88 90 LYS A O 1
ATOM 721 N N . SER A 1 91 ? -6.514 3.511 -11.567 1.00 94.81 91 SER A N 1
ATOM 722 C CA . SER A 1 91 ? -5.425 3.362 -12.523 1.00 94.81 91 SER A CA 1
ATOM 723 C C . SER A 1 91 ? -5.016 4.712 -13.101 1.00 94.81 91 SER A C 1
ATOM 725 O O . SER A 1 91 ? -5.853 5.527 -13.484 1.00 94.81 91 SER A O 1
ATOM 727 N N . GLY A 1 92 ? -3.710 4.954 -13.160 1.00 91.19 92 GLY A N 1
ATOM 728 C CA . GLY A 1 92 ? -3.098 5.996 -13.978 1.00 91.19 92 GLY A CA 1
ATOM 729 C C . GLY A 1 92 ? -2.291 5.391 -15.130 1.00 91.19 92 GLY A C 1
ATOM 730 O O . GLY A 1 92 ? -2.292 4.184 -15.356 1.00 91.19 92 GLY A O 1
ATOM 731 N N . LYS A 1 93 ? -1.520 6.223 -15.844 1.00 90.44 93 LYS A N 1
ATOM 732 C CA . LYS A 1 93 ? -0.690 5.755 -16.973 1.00 90.44 93 LYS A CA 1
ATOM 733 C C . LYS A 1 93 ? 0.297 4.650 -16.573 1.00 90.44 93 LYS A C 1
ATOM 735 O O . LYS A 1 93 ? 0.438 3.663 -17.281 1.00 90.44 93 LYS A O 1
ATOM 740 N N . THR A 1 94 ? 0.985 4.836 -15.452 1.00 92.44 94 THR A N 1
ATOM 741 C CA . THR A 1 94 ? 1.964 3.877 -14.906 1.00 92.44 94 THR A CA 1
ATOM 742 C C . THR A 1 94 ? 1.693 3.530 -13.452 1.00 92.44 94 THR A C 1
ATOM 744 O O . THR A 1 94 ? 2.160 2.507 -12.970 1.00 92.44 94 THR A O 1
ATOM 747 N N . ARG A 1 95 ? 0.961 4.384 -12.732 1.00 95.75 95 ARG A N 1
ATOM 748 C CA . ARG A 1 95 ? 0.642 4.182 -11.323 1.00 95.75 95 ARG A CA 1
ATOM 749 C C . ARG A 1 95 ? -0.616 3.334 -11.185 1.00 95.75 95 ARG A C 1
ATOM 751 O O . ARG A 1 95 ? -1.587 3.538 -11.915 1.00 95.75 95 ARG A O 1
ATOM 758 N N . ARG A 1 96 ? -0.595 2.431 -10.219 1.00 97.06 96 ARG A N 1
ATOM 759 C CA . ARG A 1 96 ? -1.751 1.734 -9.674 1.00 97.06 96 ARG A CA 1
ATOM 760 C C . ARG A 1 96 ? -1.892 2.140 -8.224 1.00 97.06 96 ARG A C 1
ATOM 762 O O . ARG A 1 96 ? -0.902 2.202 -7.489 1.00 97.06 96 ARG A O 1
ATOM 769 N N . THR A 1 97 ? -3.121 2.421 -7.843 1.00 98.00 97 THR A N 1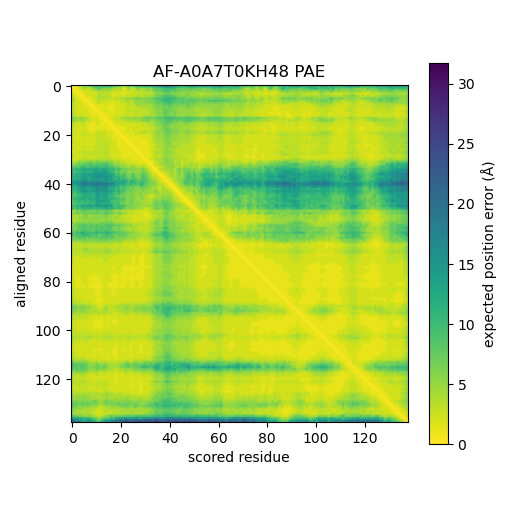
ATOM 770 C CA . THR A 1 97 ? -3.477 2.689 -6.464 1.00 98.00 97 THR A CA 1
ATOM 771 C C . THR A 1 97 ? -4.623 1.775 -6.102 1.00 98.00 97 THR A C 1
ATOM 773 O O . THR A 1 97 ? -5.590 1.666 -6.855 1.00 98.00 97 THR A O 1
ATOM 776 N N . VAL A 1 98 ? -4.493 1.108 -4.968 1.00 98.31 98 VAL A N 1
ATOM 777 C CA . VAL A 1 98 ? -5.499 0.196 -4.445 1.00 98.31 98 VAL A CA 1
ATOM 778 C C . VAL A 1 98 ? -5.764 0.499 -2.979 1.00 98.31 98 VAL A C 1
ATOM 780 O O . VAL A 1 98 ? -4.877 0.994 -2.275 1.00 98.31 98 VAL A O 1
ATOM 783 N N . TRP A 1 99 ? -6.986 0.229 -2.535 1.00 98.44 99 TRP A N 1
ATOM 784 C CA . TRP A 1 99 ? -7.414 0.429 -1.160 1.00 98.44 99 TRP A CA 1
ATOM 785 C C . TRP A 1 99 ? -8.222 -0.754 -0.653 1.00 98.44 99 TRP A C 1
ATOM 787 O O . TRP A 1 99 ? -8.930 -1.412 -1.418 1.00 98.44 99 TRP A O 1
ATOM 797 N N . ARG A 1 100 ? -8.160 -0.965 0.659 1.00 97.81 100 ARG A N 1
ATOM 798 C CA . ARG A 1 100 ? -8.992 -1.925 1.381 1.00 97.81 100 ARG A CA 1
ATOM 799 C C . ARG A 1 100 ? -9.272 -1.414 2.785 1.00 97.81 100 ARG A C 1
ATOM 801 O O . ARG A 1 100 ? -8.383 -0.835 3.415 1.00 97.81 100 ARG A O 1
ATOM 808 N N . GLU A 1 101 ? -10.488 -1.621 3.269 1.00 97.62 101 GLU A N 1
ATOM 809 C CA . GLU A 1 101 ? -10.814 -1.409 4.672 1.00 97.62 101 GLU A CA 1
ATOM 810 C C . GLU A 1 101 ? -10.381 -2.605 5.520 1.00 97.62 101 GLU A C 1
ATOM 812 O O . GLU A 1 101 ? -10.743 -3.749 5.263 1.00 97.62 101 GLU A O 1
ATOM 817 N N . ILE A 1 102 ? -9.594 -2.343 6.561 1.00 97.00 102 ILE A N 1
ATOM 818 C CA . ILE A 1 102 ? -9.160 -3.356 7.521 1.00 97.00 102 ILE A CA 1
ATOM 819 C C . ILE A 1 102 ? -9.450 -2.807 8.911 1.00 97.00 102 ILE A C 1
ATOM 821 O O . ILE A 1 102 ? -8.830 -1.838 9.350 1.00 97.00 102 ILE A O 1
ATOM 825 N N . GLU A 1 103 ? -10.424 -3.411 9.595 1.00 94.94 103 GLU A N 1
ATOM 826 C CA . GLU A 1 103 ? -10.869 -3.006 10.938 1.00 94.94 103 GLU A CA 1
ATOM 827 C C . GLU A 1 103 ? -11.190 -1.502 11.051 1.00 94.94 103 GLU A C 1
ATOM 829 O O . GLU A 1 103 ? -10.707 -0.809 11.950 1.00 94.94 103 GLU A O 1
ATOM 834 N N . GLY A 1 104 ? -11.966 -0.963 10.106 1.00 95.06 104 GLY A N 1
ATOM 835 C CA . GLY A 1 104 ? -12.328 0.459 10.100 1.00 95.06 104 GLY A CA 1
ATOM 836 C C . GLY A 1 104 ? -11.216 1.401 9.630 1.00 95.06 104 GLY A C 1
ATOM 837 O O . GLY A 1 104 ? -11.399 2.616 9.633 1.00 95.06 104 GLY A O 1
ATOM 838 N N . THR A 1 105 ? -10.049 0.874 9.246 1.00 96.75 105 THR A N 1
ATOM 839 C CA . THR A 1 105 ? -8.932 1.659 8.709 1.00 96.75 105 THR A CA 1
ATOM 840 C C . THR A 1 105 ? -8.789 1.396 7.217 1.00 96.75 105 THR A C 1
ATOM 842 O O . THR A 1 105 ? -8.445 0.287 6.813 1.00 96.75 105 THR A O 1
ATOM 845 N N . ILE A 1 106 ? -8.993 2.421 6.387 1.00 98.00 106 ILE A N 1
ATOM 846 C CA . ILE A 1 106 ? -8.700 2.331 4.953 1.00 98.00 106 ILE A CA 1
ATOM 847 C C . ILE A 1 106 ? -7.185 2.380 4.758 1.00 98.00 106 ILE A C 1
ATOM 849 O O . ILE A 1 106 ? -6.531 3.389 5.038 1.00 98.00 106 ILE A O 1
ATOM 853 N N . VAL A 1 107 ? -6.624 1.284 4.258 1.00 98.25 107 VAL A N 1
ATOM 854 C CA . VAL A 1 107 ? -5.218 1.179 3.877 1.00 98.25 107 VAL A CA 1
ATOM 855 C C . VAL A 1 107 ? -5.107 1.428 2.384 1.00 98.25 107 VAL A C 1
ATOM 857 O O . VAL A 1 107 ? -5.830 0.834 1.593 1.00 98.25 107 VAL A O 1
ATOM 860 N N . LYS A 1 108 ? -4.193 2.316 1.998 1.00 98.06 108 LYS A N 1
ATOM 861 C CA . LYS A 1 108 ? -3.841 2.596 0.607 1.00 98.06 108 LYS A CA 1
ATOM 862 C C . LYS A 1 108 ? -2.507 1.955 0.279 1.00 98.06 108 LYS A C 1
ATOM 864 O O . LYS A 1 108 ? -1.564 2.094 1.057 1.00 98.06 108 LYS A O 1
ATOM 869 N N . VAL A 1 109 ? -2.397 1.364 -0.906 1.00 98.06 109 VAL A N 1
ATOM 870 C CA . VAL A 1 109 ? -1.125 0.922 -1.483 1.00 98.06 109 VAL A CA 1
ATOM 871 C C . VAL A 1 109 ? -0.953 1.515 -2.878 1.00 98.06 109 VAL A C 1
ATOM 873 O O . VAL A 1 109 ? -1.857 1.462 -3.710 1.00 98.06 109 VAL A O 1
ATOM 876 N N . GLU A 1 110 ? 0.224 2.080 -3.142 1.00 97.12 110 GLU A N 1
ATOM 877 C CA . GLU A 1 110 ? 0.624 2.562 -4.463 1.00 97.12 110 GLU A CA 1
ATOM 878 C C . GLU A 1 110 ? 1.795 1.752 -5.003 1.00 97.12 110 GLU A C 1
ATOM 880 O O . GLU A 1 110 ? 2.789 1.517 -4.310 1.00 97.12 110 GLU A O 1
ATOM 885 N N . TYR A 1 111 ? 1.730 1.415 -6.284 1.00 96.81 111 TYR A N 1
ATOM 886 C CA . TYR A 1 111 ? 2.847 0.848 -7.026 1.00 96.81 111 TYR A CA 1
ATOM 887 C C . TYR A 1 111 ? 2.833 1.339 -8.471 1.00 96.81 111 TYR A C 1
ATOM 889 O O . TYR A 1 111 ? 1.838 1.867 -8.965 1.00 96.81 111 TYR A O 1
ATOM 897 N N . ASN A 1 112 ? 3.967 1.216 -9.153 1.00 95.19 112 ASN A N 1
ATOM 898 C CA . ASN A 1 112 ? 4.078 1.545 -10.566 1.00 95.19 112 ASN A CA 1
ATOM 899 C C . ASN A 1 112 ? 4.340 0.285 -11.380 1.00 95.19 112 ASN A C 1
ATOM 901 O O . ASN A 1 112 ? 5.207 -0.510 -11.018 1.00 95.19 112 ASN A O 1
ATOM 905 N N . VAL A 1 113 ? 3.652 0.168 -12.507 1.00 93.44 113 VAL A N 1
ATOM 906 C CA . VAL A 1 113 ? 3.943 -0.794 -13.567 1.00 93.44 113 VAL A CA 1
ATOM 907 C C . VAL A 1 113 ? 4.661 -0.029 -14.675 1.00 93.44 113 VAL A C 1
ATOM 909 O O . VAL A 1 113 ? 4.117 0.911 -15.259 1.00 93.44 113 VAL A O 1
ATOM 912 N N . ILE A 1 114 ? 5.926 -0.372 -14.915 1.00 89.19 114 ILE A N 1
ATOM 913 C CA . ILE A 1 114 ? 6.765 0.262 -15.942 1.00 89.19 114 ILE A CA 1
ATOM 914 C C . ILE A 1 114 ? 6.909 -0.653 -17.171 1.00 89.19 114 ILE A C 1
ATOM 916 O O . ILE A 1 114 ? 6.626 -1.853 -17.074 1.00 89.19 114 ILE A O 1
ATOM 920 N N . PRO A 1 115 ? 7.341 -0.123 -18.336 1.00 83.38 115 PRO A N 1
ATOM 921 C CA . PRO A 1 115 ? 7.518 -0.927 -19.544 1.00 83.38 115 PRO A CA 1
ATOM 922 C C . PRO A 1 1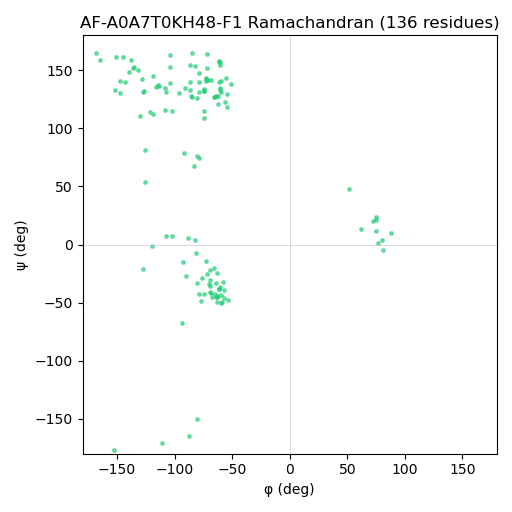15 ? 8.353 -2.188 -19.293 1.00 83.38 115 PRO A C 1
ATOM 924 O O . PRO A 1 115 ? 9.353 -2.149 -18.576 1.00 83.38 115 PRO A O 1
ATOM 927 N N . GLY A 1 116 ? 7.922 -3.310 -19.873 1.00 80.94 116 GLY A N 1
ATOM 928 C CA . GLY A 1 116 ? 8.506 -4.631 -19.614 1.00 80.94 116 GLY A CA 1
ATOM 929 C C . GLY A 1 116 ? 7.898 -5.377 -18.419 1.00 80.94 116 GLY A C 1
ATOM 930 O O . GLY A 1 116 ? 8.449 -6.389 -18.002 1.00 80.94 116 GLY A O 1
ATOM 931 N N . GLY A 1 117 ? 6.787 -4.889 -17.849 1.00 81.25 117 GLY A N 1
ATOM 932 C CA . GLY A 1 117 ? 6.038 -5.588 -16.794 1.00 81.25 117 GLY A CA 1
ATOM 933 C C . GLY A 1 117 ? 6.708 -5.556 -15.419 1.00 81.25 117 GLY A C 1
ATOM 934 O O . GLY A 1 117 ? 6.300 -6.272 -14.506 1.00 81.25 117 GLY A O 1
ATOM 935 N N . ARG A 1 118 ? 7.749 -4.732 -15.247 1.00 88.88 118 ARG A N 1
ATOM 936 C CA . ARG A 1 118 ? 8.407 -4.563 -13.951 1.00 88.88 118 ARG A CA 1
ATOM 937 C C . ARG A 1 118 ? 7.521 -3.723 -13.035 1.00 88.88 118 ARG A C 1
ATOM 939 O O . ARG A 1 118 ? 7.061 -2.646 -13.411 1.00 88.88 118 ARG A O 1
ATOM 946 N N . VAL A 1 119 ? 7.348 -4.209 -11.812 1.00 93.75 119 VAL A N 1
ATOM 947 C CA . VAL A 1 119 ? 6.544 -3.559 -10.778 1.00 93.75 119 VAL A CA 1
ATOM 948 C C . VAL A 1 119 ? 7.458 -2.963 -9.722 1.00 93.75 119 VAL A C 1
ATOM 950 O O . VAL A 1 119 ? 8.377 -3.626 -9.240 1.00 93.75 119 VAL A O 1
ATOM 953 N N . ILE A 1 120 ? 7.215 -1.705 -9.367 1.00 92.38 120 ILE A N 1
ATOM 954 C CA . ILE A 1 120 ? 7.957 -0.986 -8.334 1.00 92.38 120 ILE A CA 1
ATOM 955 C C . ILE A 1 120 ? 6.966 -0.542 -7.267 1.00 92.38 120 ILE A C 1
ATOM 957 O O . ILE A 1 120 ? 6.110 0.305 -7.529 1.00 92.38 120 ILE A O 1
ATOM 961 N N . PHE A 1 121 ? 7.101 -1.097 -6.063 1.00 94.31 121 PHE A N 1
ATOM 962 C CA . PHE A 1 121 ? 6.340 -0.647 -4.903 1.00 94.31 121 PHE A CA 1
ATOM 963 C C . PHE A 1 121 ? 6.633 0.832 -4.619 1.00 94.31 121 PHE A C 1
ATOM 965 O O . PHE A 1 121 ? 7.792 1.251 -4.594 1.00 94.31 121 PHE A O 1
ATOM 972 N N . GLY A 1 122 ? 5.581 1.625 -4.436 1.00 92.62 122 GLY A N 1
ATOM 973 C CA . GLY A 1 122 ? 5.673 3.048 -4.136 1.00 92.62 122 GLY A CA 1
ATOM 974 C C . GLY A 1 122 ? 5.633 3.304 -2.637 1.00 92.62 122 GLY A C 1
ATOM 975 O O . GLY A 1 122 ? 6.607 3.783 -2.061 1.00 92.62 122 GLY A O 1
ATOM 976 N N . THR A 1 123 ? 4.487 3.029 -2.017 1.00 93.75 123 THR A N 1
ATOM 977 C CA . THR A 1 123 ? 4.242 3.259 -0.588 1.00 93.75 123 THR A CA 1
ATOM 978 C C . THR A 1 123 ? 2.947 2.574 -0.148 1.00 93.75 123 THR A C 1
ATOM 980 O O . THR A 1 123 ? 2.115 2.228 -0.987 1.00 93.75 123 THR A O 1
ATOM 983 N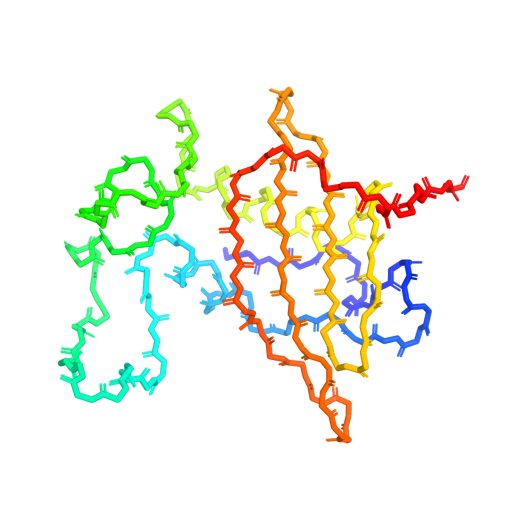 N . ALA A 1 124 ? 2.759 2.424 1.162 1.00 96.75 124 ALA A N 1
ATOM 984 C CA . ALA A 1 124 ? 1.472 2.092 1.750 1.00 96.75 124 ALA A CA 1
ATOM 985 C C . ALA A 1 124 ? 1.279 2.811 3.085 1.00 96.75 124 ALA A C 1
ATOM 987 O O . ALA A 1 124 ? 2.227 2.938 3.867 1.00 96.75 124 ALA A O 1
ATOM 988 N N . TYR A 1 125 ? 0.064 3.297 3.331 1.00 96.50 125 TYR A N 1
ATOM 989 C CA . TYR A 1 125 ? -0.281 4.042 4.539 1.00 96.50 125 TYR A CA 1
ATOM 990 C C . TYR A 1 125 ? -1.806 4.155 4.718 1.00 96.50 125 TYR A C 1
ATOM 992 O O . TYR A 1 125 ? -2.540 4.050 3.734 1.00 96.50 125 TYR A O 1
ATOM 1000 N N . PRO A 1 126 ? -2.304 4.410 5.942 1.00 97.00 126 PRO A N 1
ATOM 1001 C CA . PRO A 1 126 ? -3.721 4.691 6.161 1.00 97.00 126 PRO A CA 1
ATOM 1002 C C . PRO A 1 126 ? -4.136 6.052 5.615 1.00 97.00 126 PRO A C 1
ATOM 1004 O O . PRO A 1 126 ? -3.412 7.039 5.780 1.00 97.00 126 PRO A O 1
ATOM 1007 N N . CYS A 1 127 ? -5.322 6.145 5.031 1.00 95.88 127 CYS A N 1
ATOM 1008 C CA . CYS A 1 127 ? -5.873 7.414 4.565 1.00 95.88 127 CYS A CA 1
ATOM 1009 C C . CYS A 1 127 ? -7.403 7.404 4.562 1.00 95.88 127 CYS A C 1
ATOM 1011 O O . CYS A 1 127 ? -8.026 6.432 4.963 1.00 95.88 127 CYS A O 1
ATOM 1013 N N . GLU A 1 128 ? -8.009 8.491 4.097 1.00 95.50 128 GLU A N 1
ATOM 1014 C CA . GLU A 1 128 ? -9.405 8.473 3.658 1.00 95.50 128 GLU A CA 1
ATOM 1015 C C . GLU A 1 128 ? -9.484 7.944 2.221 1.00 95.50 128 GLU A C 1
ATOM 1017 O O . GLU A 1 128 ? -8.526 8.079 1.449 1.00 95.50 128 GLU A O 1
ATOM 1022 N N . LEU A 1 129 ? -10.618 7.352 1.844 1.00 94.56 129 LEU A N 1
ATOM 1023 C CA . LEU A 1 129 ? -10.826 6.899 0.472 1.00 94.56 129 LEU A CA 1
ATOM 1024 C C . LEU A 1 129 ? -10.835 8.102 -0.484 1.00 94.56 129 LEU A C 1
ATOM 1026 O O . LEU A 1 129 ? -11.558 9.080 -0.283 1.00 94.56 129 LEU A O 1
ATOM 1030 N N . GLU A 1 130 ? -10.023 8.038 -1.538 1.00 91.62 130 GLU A N 1
ATOM 1031 C CA . GLU A 1 130 ? -9.921 9.133 -2.500 1.00 91.62 130 GLU A CA 1
ATOM 1032 C C . GLU A 1 130 ? -11.170 9.232 -3.386 1.00 91.62 130 GLU A C 1
ATOM 1034 O O . GLU A 1 130 ? -11.734 8.232 -3.833 1.00 91.62 130 GLU A O 1
ATOM 1039 N N . LYS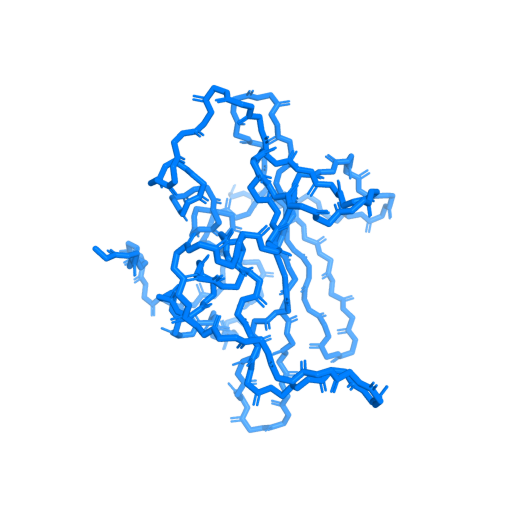 A 1 131 ? -11.569 10.465 -3.724 1.00 89.31 131 LYS A N 1
ATOM 1040 C CA . LYS A 1 131 ? -12.645 10.696 -4.697 1.00 89.31 131 LYS A CA 1
ATOM 1041 C C . LYS A 1 131 ? -12.280 10.099 -6.063 1.00 89.31 131 LYS A C 1
ATOM 1043 O O . LYS A 1 131 ? -11.182 10.322 -6.586 1.00 89.31 131 LYS A O 1
ATOM 1048 N N . GLY A 1 132 ? -13.244 9.398 -6.660 1.00 88.38 132 GLY A N 1
ATOM 1049 C CA . GLY A 1 132 ? -13.089 8.747 -7.963 1.00 88.38 132 GLY A CA 1
ATOM 1050 C C . GLY A 1 132 ? -12.243 7.474 -7.924 1.00 88.38 132 GLY A C 1
ATOM 1051 O O . GLY A 1 132 ? -11.621 7.151 -8.931 1.00 88.38 132 GLY A O 1
ATOM 1052 N N . ALA A 1 133 ? -12.147 6.811 -6.768 1.00 93.56 133 ALA A N 1
ATOM 1053 C CA . ALA A 1 133 ? -11.750 5.410 -6.712 1.00 93.56 133 ALA A CA 1
ATOM 1054 C C . ALA A 1 133 ? -12.923 4.536 -7.182 1.00 93.56 133 ALA A C 1
ATOM 1056 O O . ALA A 1 133 ? -14.063 4.742 -6.758 1.00 93.56 133 ALA A O 1
ATOM 1057 N N . ASP A 1 134 ? -12.632 3.577 -8.053 1.00 95.38 134 ASP A N 1
ATOM 1058 C CA . ASP A 1 134 ? -13.596 2.584 -8.508 1.00 95.38 134 ASP A CA 1
ATOM 1059 C C . ASP A 1 134 ? -13.742 1.506 -7.437 1.00 95.38 134 ASP A C 1
ATOM 1061 O O . ASP A 1 134 ? -12.755 1.100 -6.820 1.00 95.38 134 ASP A O 1
ATOM 1065 N N . LYS A 1 135 ? -14.971 1.045 -7.200 1.00 94.75 135 LYS A N 1
ATOM 1066 C CA . LYS A 1 135 ? -15.234 -0.068 -6.286 1.00 94.75 135 LYS A CA 1
ATOM 1067 C C . LYS A 1 135 ? -15.065 -1.383 -7.039 1.00 94.75 135 LYS A C 1
ATOM 1069 O O . LYS A 1 135 ? -15.695 -1.584 -8.076 1.00 94.75 135 LYS A O 1
ATOM 1074 N N . HIS A 1 136 ? -14.243 -2.277 -6.507 1.00 91.44 136 HIS A N 1
ATOM 1075 C CA . HIS A 1 136 ? -14.187 -3.653 -6.968 1.00 91.44 136 HIS A CA 1
ATOM 1076 C C . HIS A 1 136 ? -15.422 -4.402 -6.465 1.00 91.44 136 HIS A C 1
ATOM 1078 O O . HIS A 1 136 ? -15.805 -4.293 -5.299 1.00 91.44 136 HIS A O 1
ATOM 1084 N N . VAL A 1 137 ? -16.071 -5.120 -7.372 1.00 77.69 137 VAL A N 1
ATOM 1085 C CA . VAL A 1 137 ? -17.169 -6.029 -7.064 1.00 77.69 137 VAL A CA 1
ATOM 1086 C C . VAL A 1 137 ? -16.677 -7.395 -7.514 1.00 77.69 137 VAL A C 1
ATOM 1088 O O . VAL A 1 137 ? -16.437 -7.570 -8.709 1.00 77.69 137 VAL A O 1
ATOM 1091 N N . ASP A 1 138 ? -16.443 -8.281 -6.548 1.00 60.12 138 ASP A N 1
ATOM 1092 C CA . ASP A 1 138 ? -16.149 -9.698 -6.791 1.00 60.12 138 ASP A CA 1
ATOM 1093 C C . ASP A 1 138 ? -17.357 -10.414 -7.422 1.00 60.12 138 ASP A C 1
ATOM 1095 O O . ASP A 1 138 ? -18.511 -10.104 -7.027 1.00 60.12 138 ASP A O 1
#

pLDDT: mean 90.14, std 8.25, range [60.12, 98.44]

Secondary structure (DSSP, 8-state):
----SS-SB-SSSTTPBPPS-HHHHHHHHHH---SSPPTTPPPPP-STT---SSSTT---TT-----TT--HHHHHHHHHHHHHS-SEEEE-SSEEEEEEEETTEEEEEEEEEETTTEEEEEEEEE-PPPTTPEEP--

Sequence (138 aa):
MPEYAGDGTSKVFPGEPLPKDLNRAVAHVLYGWRDTPLKGGMWVKHSEDSRMGHTWDSQRAKASKFPKSWSNQKIADAVVETLENPEYFKSGKTRRTVWREIEGTIVKVEYNVIPGGRVIFGTAYPCELEKGADKHVD

Solvent-accessible surface area (backbone atoms only — not comparable to full-atom values): 8062 Å² total; per-residue (Å²): 130,72,72,73,93,67,93,48,52,27,75,91,46,79,92,39,66,44,60,81,62,38,61,57,48,39,39,25,27,47,31,41,54,66,98,61,55,59,94,94,50,71,82,73,69,91,46,89,88,40,30,50,20,24,34,56,81,29,72,47,82,93,57,52,46,41,61,81,89,55,49,74,64,55,51,41,50,51,54,51,46,24,61,58,60,42,43,28,36,42,79,56,98,40,43,40,37,29,23,24,76,55,95,91,40,36,36,36,41,35,32,33,52,44,92,89,75,47,50,43,69,68,53,50,39,45,52,78,86,62,89,88,53,45,73,57,79,134

Foldseek 3Di:
DQDAPDPQAFPVDPPAGHAPPLVQQLLCQQQVDDPDADVVDDHDDSDNVNRCHQDPPHPPPPHFHDDPPDDSVNSSVLQNCQRHPFQWWDDDPFKIKGWDDDPNWIKIWIWGQDPPSDIGTDGIHTDPDDPPIHGDDD